Protein AF-A0A820JH97-F1 (afdb_monomer_lite)

pLDDT: mean 76.38, std 12.66, range [40.69, 95.25]

Radius of gyration: 21.12 Å; chains: 1; bounding box: 45×58×47 Å

Organism: NCBI:txid392033

Sequence (150 aa):
MLTISARILPSPEIIYTNEFHVNLDQNQSQGVSTNTKIPFYNLTKFPSTWALINLSSSLNEELCRRFYNELSFVASERSIKCSPPVIYEEYKVQPNSMSQMIATRKEVMKHNTDCKFFITILPKNNSIRDKIYGDLKKVGMQISQQVELQ

Structure (mmCIF, N/CA/C/O backbone):
data_AF-A0A820JH97-F1
#
_entry.id   AF-A0A820JH97-F1
#
loop_
_atom_site.group_PDB
_atom_site.id
_atom_site.type_symbol
_atom_site.label_atom_id
_atom_site.label_alt_id
_atom_site.label_comp_id
_atom_site.label_asym_id
_atom_site.label_entity_id
_atom_site.label_seq_id
_atom_site.pdbx_PDB_ins_code
_atom_site.Cartn_x
_atom_site.Cartn_y
_atom_site.Cartn_z
_atom_site.occupancy
_atom_site.B_iso_or_equiv
_atom_site.auth_seq_id
_atom_site.auth_comp_id
_atom_site.auth_asym_id
_atom_site.auth_atom_id
_atom_site.pdbx_PDB_model_num
ATOM 1 N N . MET A 1 1 ? 17.227 -45.422 -17.418 1.00 58.50 1 MET A N 1
ATOM 2 C CA . MET A 1 1 ? 16.919 -43.978 -17.353 1.00 58.50 1 MET A CA 1
ATOM 3 C C . MET A 1 1 ? 16.737 -43.502 -18.786 1.00 58.50 1 MET A C 1
ATOM 5 O O . MET A 1 1 ? 17.632 -43.735 -19.585 1.00 58.50 1 MET A O 1
ATOM 9 N N . LEU A 1 2 ? 15.561 -42.983 -19.144 1.00 66.25 2 LEU A N 1
ATOM 10 C CA . LEU A 1 2 ? 15.281 -42.483 -20.495 1.00 66.25 2 LEU A CA 1
ATOM 11 C C . LEU A 1 2 ? 15.805 -41.050 -20.605 1.00 66.25 2 LEU A C 1
ATOM 13 O O . LEU A 1 2 ? 15.351 -40.174 -19.873 1.00 66.25 2 LEU A O 1
ATOM 17 N N . THR A 1 3 ? 16.772 -40.827 -21.492 1.00 78.31 3 THR A N 1
ATOM 18 C CA . THR A 1 3 ? 17.282 -39.488 -21.796 1.00 78.31 3 THR A CA 1
ATOM 19 C C . THR A 1 3 ? 16.324 -38.818 -22.770 1.00 78.31 3 THR A C 1
ATOM 21 O O . THR A 1 3 ? 16.116 -39.312 -23.876 1.00 78.31 3 THR A O 1
ATOM 24 N N . ILE A 1 4 ? 15.728 -37.704 -22.354 1.00 84.25 4 ILE A N 1
ATOM 25 C CA . ILE A 1 4 ? 14.799 -36.925 -23.173 1.00 84.25 4 ILE A CA 1
ATOM 26 C C . ILE A 1 4 ? 15.492 -35.617 -23.542 1.00 84.25 4 ILE A C 1
ATOM 28 O O . ILE A 1 4 ? 16.065 -34.950 -22.681 1.00 84.25 4 ILE A O 1
ATOM 32 N N . SER A 1 5 ? 15.433 -35.243 -24.818 1.00 84.38 5 SER A N 1
ATOM 33 C CA . SER A 1 5 ? 15.949 -33.953 -25.268 1.00 84.38 5 SER A CA 1
ATOM 34 C C . SER A 1 5 ? 14.962 -32.850 -24.882 1.00 84.38 5 SER A C 1
ATOM 36 O O . SER A 1 5 ? 13.874 -32.758 -25.449 1.00 84.38 5 SER A O 1
ATOM 38 N N . ALA A 1 6 ? 15.337 -32.012 -23.918 1.00 86.12 6 ALA A N 1
ATOM 39 C CA . ALA A 1 6 ? 14.593 -30.808 -23.561 1.00 86.12 6 ALA A CA 1
ATOM 40 C C . ALA A 1 6 ? 15.165 -29.576 -24.285 1.00 86.12 6 ALA A C 1
ATOM 42 O O . ALA A 1 6 ? 16.319 -29.571 -24.712 1.00 86.12 6 ALA A O 1
ATOM 43 N N . ARG A 1 7 ? 14.351 -28.523 -24.419 1.00 86.38 7 ARG A N 1
ATOM 44 C CA . ARG A 1 7 ? 14.769 -27.202 -24.912 1.00 86.38 7 ARG A CA 1
ATOM 45 C C . ARG A 1 7 ? 14.506 -26.165 -23.827 1.00 86.38 7 ARG A C 1
ATOM 47 O O . ARG A 1 7 ? 13.440 -26.191 -23.218 1.00 86.38 7 ARG A O 1
ATOM 54 N N . ILE A 1 8 ? 15.456 -25.260 -23.613 1.00 80.62 8 ILE A N 1
ATOM 55 C CA . ILE A 1 8 ? 15.288 -24.093 -22.740 1.00 80.62 8 ILE A CA 1
ATOM 56 C C . ILE A 1 8 ? 14.896 -22.924 -23.638 1.00 80.62 8 ILE A C 1
ATOM 58 O O . ILE A 1 8 ? 15.624 -22.595 -24.573 1.00 80.62 8 ILE A O 1
ATOM 62 N N . LEU A 1 9 ? 13.727 -22.334 -23.389 1.00 81.38 9 LEU A N 1
ATOM 63 C CA . LEU A 1 9 ? 13.319 -21.118 -24.088 1.00 81.38 9 LEU A CA 1
ATOM 64 C C . LEU A 1 9 ? 14.131 -19.923 -23.563 1.00 81.38 9 LEU A C 1
ATOM 66 O O . LEU A 1 9 ? 14.450 -19.890 -22.372 1.00 81.38 9 LEU A O 1
ATOM 70 N N . PRO A 1 10 ? 14.471 -18.947 -24.423 1.00 79.75 10 PRO A N 1
ATOM 71 C CA . PRO A 1 10 ? 15.097 -17.714 -23.963 1.00 79.75 10 PRO A CA 1
ATOM 72 C C . PRO A 1 10 ? 14.152 -16.954 -23.023 1.00 79.75 10 PRO A C 1
ATOM 74 O O . PRO A 1 10 ? 12.929 -17.022 -23.171 1.00 79.75 10 PRO A O 1
ATOM 77 N N . SER A 1 11 ? 14.723 -16.222 -22.065 1.00 79.81 11 SER A N 1
ATOM 78 C CA . SER A 1 11 ? 13.955 -15.308 -21.218 1.00 79.81 11 SER A CA 1
ATOM 79 C C . SER A 1 11 ? 13.280 -14.238 -22.083 1.00 79.81 11 SER A C 1
ATOM 81 O O . SER A 1 11 ? 13.920 -13.724 -23.004 1.00 79.81 11 SER A O 1
ATOM 83 N N . PRO A 1 12 ? 12.015 -13.879 -21.808 1.00 81.31 12 PRO A N 1
ATOM 84 C CA . PRO A 1 12 ? 11.375 -12.772 -22.498 1.00 81.31 12 PRO A CA 1
ATOM 85 C C . PRO A 1 12 ? 12.001 -11.436 -22.081 1.00 81.31 12 PRO A C 1
ATOM 87 O O . PRO A 1 12 ? 12.452 -11.268 -20.945 1.00 81.31 12 PRO A O 1
ATOM 90 N N . GLU A 1 13 ? 11.965 -10.473 -22.997 1.00 81.62 13 GLU A N 1
ATOM 91 C CA . GLU A 1 13 ? 12.249 -9.073 -22.697 1.00 81.62 13 GLU A CA 1
ATOM 92 C C . GLU A 1 13 ? 11.126 -8.500 -21.817 1.00 81.62 13 GLU A C 1
ATOM 94 O O . GLU A 1 13 ? 9.939 -8.669 -22.110 1.00 81.62 13 GLU A O 1
ATOM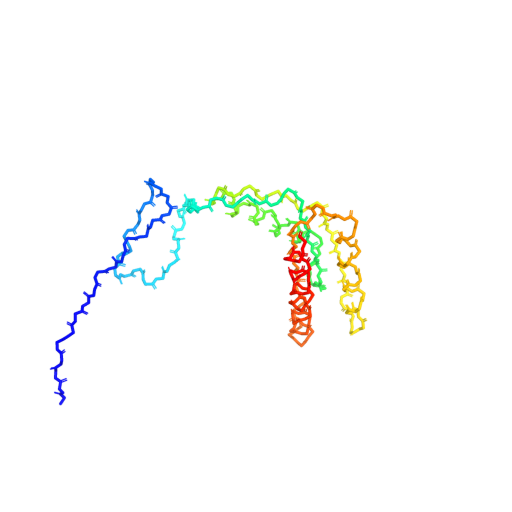 99 N N . ILE A 1 14 ? 11.488 -7.820 -20.728 1.00 80.94 14 ILE A N 1
ATOM 100 C CA . ILE A 1 14 ? 10.549 -7.105 -19.862 1.00 80.94 14 ILE A CA 1
ATOM 101 C C . ILE A 1 14 ? 10.575 -5.625 -20.225 1.00 80.94 14 ILE A C 1
ATOM 103 O O . ILE A 1 14 ? 11.585 -4.944 -20.048 1.00 80.94 14 ILE A O 1
ATOM 107 N N . ILE A 1 15 ? 9.432 -5.121 -20.679 1.00 82.88 15 ILE A N 1
ATOM 108 C CA . ILE A 1 15 ? 9.239 -3.716 -21.034 1.00 82.88 15 ILE A CA 1
ATOM 109 C C . ILE A 1 15 ? 8.678 -2.980 -19.817 1.00 82.88 15 ILE A C 1
ATOM 111 O O . ILE A 1 15 ? 7.560 -3.255 -19.378 1.00 82.88 15 ILE A O 1
ATOM 115 N N . TYR A 1 16 ? 9.442 -2.033 -19.274 1.00 77.81 16 TYR A N 1
ATOM 116 C CA . TYR A 1 16 ? 8.983 -1.185 -18.173 1.00 77.81 16 TYR A CA 1
ATOM 117 C C . TYR A 1 16 ? 8.540 0.192 -18.639 1.00 77.81 16 TYR A C 1
ATOM 119 O O . TYR A 1 16 ? 7.646 0.748 -18.031 1.00 77.81 16 TYR A O 1
ATOM 127 N N . THR A 1 17 ? 9.121 0.741 -19.701 1.00 76.56 17 THR A N 1
ATOM 128 C CA . THR A 1 17 ? 8.622 1.915 -20.437 1.00 76.56 17 THR A CA 1
ATOM 129 C C . THR A 1 17 ? 9.018 1.755 -21.903 1.00 76.56 17 THR A C 1
ATOM 131 O O . THR A 1 17 ? 9.825 0.886 -22.212 1.00 76.56 17 THR A O 1
ATOM 134 N N . ASN A 1 18 ? 8.526 2.612 -22.804 1.00 77.94 18 ASN A N 1
ATOM 135 C CA . ASN A 1 18 ? 8.949 2.601 -24.217 1.00 77.94 18 ASN A CA 1
ATOM 136 C C . ASN A 1 18 ? 10.464 2.831 -24.416 1.00 77.94 18 ASN A C 1
ATOM 138 O O . ASN A 1 18 ? 10.977 2.613 -25.506 1.00 77.94 18 ASN A O 1
ATOM 142 N N . GLU A 1 19 ? 11.159 3.316 -23.384 1.00 77.69 19 GLU A N 1
ATOM 143 C CA . GLU A 1 19 ? 12.588 3.646 -23.406 1.00 77.69 19 GLU A CA 1
ATOM 144 C C . GLU A 1 19 ? 13.416 2.719 -22.500 1.00 77.69 19 GLU A C 1
ATOM 146 O O . GLU A 1 19 ? 14.644 2.772 -22.526 1.00 77.69 19 GLU A O 1
ATOM 151 N N . PHE A 1 20 ? 12.767 1.880 -21.681 1.00 75.38 20 PHE A N 1
ATOM 152 C CA . PHE A 1 20 ? 13.435 1.034 -20.695 1.00 75.38 20 PHE A CA 1
ATOM 153 C C . PHE A 1 20 ? 12.962 -0.414 -20.779 1.00 75.38 20 PHE A C 1
ATOM 155 O O . PHE A 1 20 ? 11.875 -0.776 -20.311 1.00 75.38 20 PHE A O 1
ATOM 162 N N . HIS A 1 21 ? 13.805 -1.238 -21.392 1.00 77.62 21 HIS A N 1
ATOM 163 C CA . HIS A 1 21 ? 13.578 -2.657 -21.607 1.00 77.62 21 HIS A CA 1
ATOM 164 C C . HIS A 1 21 ? 14.719 -3.459 -20.974 1.00 77.62 21 HIS A C 1
ATOM 166 O O . HIS A 1 21 ? 15.881 -3.052 -21.034 1.00 77.62 21 HIS A O 1
ATOM 172 N N . VAL A 1 22 ? 14.401 -4.596 -20.357 1.00 76.06 22 VAL A N 1
ATOM 173 C CA . VAL A 1 22 ? 15.380 -5.445 -19.668 1.00 76.06 22 VAL A CA 1
ATOM 174 C C . VAL A 1 22 ? 15.263 -6.876 -20.161 1.00 76.06 22 VAL A C 1
ATOM 176 O O . VAL A 1 22 ? 14.206 -7.492 -20.051 1.00 76.06 22 VAL A O 1
ATOM 179 N N . ASN A 1 23 ? 16.379 -7.436 -20.620 1.00 71.94 23 ASN A N 1
ATOM 180 C CA . ASN A 1 23 ? 16.522 -8.874 -20.806 1.00 71.94 23 ASN A CA 1
ATOM 181 C C . ASN A 1 23 ? 17.061 -9.473 -19.507 1.00 71.94 23 ASN A C 1
ATOM 183 O O . ASN A 1 23 ? 18.201 -9.212 -19.125 1.00 71.94 23 ASN A O 1
ATOM 187 N N . LEU A 1 24 ? 16.231 -10.243 -18.802 1.00 68.06 24 LEU A N 1
ATOM 188 C CA . LEU A 1 24 ? 16.686 -10.975 -17.624 1.00 68.06 24 LEU A CA 1
ATOM 189 C C . LEU A 1 24 ? 17.561 -12.145 -18.083 1.00 68.06 24 LEU A C 1
ATOM 191 O O . LEU A 1 24 ? 17.055 -13.129 -18.631 1.00 68.06 24 LEU A O 1
ATOM 195 N N . ASP A 1 25 ? 18.868 -12.055 -17.845 1.00 62.06 25 ASP A N 1
ATOM 196 C CA . ASP A 1 25 ? 19.757 -13.203 -18.010 1.00 62.06 25 ASP A CA 1
ATOM 197 C C . ASP A 1 25 ? 19.272 -14.373 -17.143 1.00 62.06 25 ASP A C 1
ATOM 199 O O . ASP A 1 25 ? 18.759 -14.183 -16.038 1.00 62.06 25 ASP A O 1
ATOM 203 N N . GLN A 1 26 ? 19.472 -15.603 -17.628 1.00 53.28 26 GLN A N 1
ATOM 204 C CA . GLN A 1 26 ? 18.970 -16.851 -17.024 1.00 53.28 26 GLN A CA 1
ATOM 205 C C . GLN A 1 26 ? 19.390 -17.071 -15.552 1.00 53.28 26 GLN A C 1
ATOM 207 O O . GLN A 1 26 ? 18.814 -17.917 -14.871 1.00 53.28 26 GLN A O 1
ATOM 212 N N . ASN A 1 27 ? 20.350 -16.290 -15.044 1.00 52.34 27 ASN A N 1
ATOM 213 C CA . ASN A 1 27 ? 20.822 -16.319 -13.657 1.00 52.34 27 ASN A CA 1
ATOM 214 C C . ASN A 1 27 ? 20.074 -15.352 -12.714 1.00 52.34 27 ASN A C 1
ATOM 216 O O . ASN A 1 27 ? 20.276 -15.413 -11.503 1.00 52.34 27 ASN A O 1
ATOM 220 N N . GLN A 1 28 ? 19.209 -14.470 -13.228 1.00 52.84 28 GLN A N 1
ATOM 221 C CA . GLN A 1 28 ? 18.359 -13.572 -12.437 1.00 52.84 28 GLN A CA 1
ATOM 222 C C . GLN A 1 28 ? 16.923 -14.099 -12.418 1.00 52.84 28 GLN A C 1
ATOM 224 O O . GLN A 1 28 ? 15.982 -13.490 -12.918 1.00 52.84 28 GLN A O 1
ATOM 229 N N . SER A 1 29 ? 16.744 -15.277 -11.824 1.00 50.41 29 SER A N 1
ATOM 230 C CA . SER A 1 29 ? 15.458 -15.978 -11.728 1.00 50.41 29 SER A CA 1
ATOM 231 C C . SER A 1 29 ? 14.446 -15.324 -10.780 1.00 50.41 29 SER A C 1
ATOM 233 O O . SER A 1 29 ? 13.453 -15.944 -10.403 1.00 50.41 29 SER A O 1
ATOM 235 N N . GLN A 1 30 ? 14.683 -14.096 -10.336 1.00 59.19 30 GLN A N 1
ATOM 236 C CA . GLN A 1 30 ? 13.763 -13.387 -9.468 1.00 59.19 30 GLN A CA 1
ATOM 237 C C . GLN A 1 30 ? 13.491 -12.049 -10.128 1.00 59.19 30 GLN A C 1
ATOM 239 O O . GLN A 1 30 ? 14.427 -11.296 -10.371 1.00 59.19 30 GLN A O 1
ATOM 244 N N . GLY A 1 31 ? 12.218 -11.738 -10.390 1.00 53.31 31 GLY A N 1
ATOM 245 C CA . GLY A 1 31 ? 11.736 -10.413 -10.811 1.00 53.31 31 GLY A CA 1
ATOM 246 C C . GLY A 1 31 ? 11.966 -9.318 -9.758 1.00 53.31 31 GLY A C 1
ATOM 247 O O . GLY A 1 31 ? 11.139 -8.430 -9.565 1.00 53.31 31 GLY A O 1
ATOM 248 N N . VAL A 1 32 ? 13.074 -9.414 -9.028 1.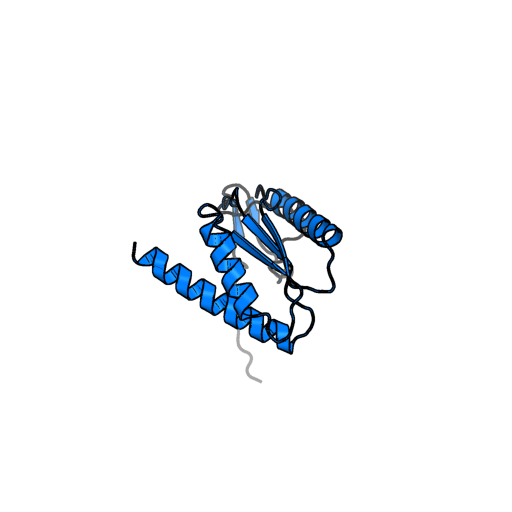00 54.22 32 VAL A N 1
ATOM 249 C CA . VAL A 1 32 ? 13.614 -8.436 -8.110 1.00 54.22 32 VAL A CA 1
ATOM 250 C C . VAL A 1 32 ? 14.262 -7.379 -8.983 1.00 54.22 32 VAL A C 1
ATOM 252 O O . VAL A 1 32 ? 15.356 -7.545 -9.508 1.00 54.22 32 VAL A O 1
ATOM 255 N N . SER A 1 33 ? 13.532 -6.283 -9.148 1.00 52.16 33 SER A N 1
ATOM 256 C CA . SER A 1 33 ? 14.046 -5.040 -9.707 1.00 52.16 33 SER A CA 1
ATOM 257 C C . SER A 1 33 ? 15.218 -4.579 -8.836 1.00 52.16 33 SER A C 1
ATOM 259 O O . SER A 1 33 ? 15.017 -3.953 -7.797 1.00 52.16 33 SER A O 1
ATOM 261 N N . THR A 1 34 ? 16.442 -4.929 -9.217 1.00 54.00 34 THR A N 1
ATOM 262 C CA . THR A 1 34 ? 17.663 -4.544 -8.508 1.00 54.00 34 THR A CA 1
ATOM 263 C C . THR A 1 34 ? 17.862 -3.035 -8.619 1.00 54.00 34 THR A C 1
ATOM 265 O O . THR A 1 34 ? 18.246 -2.576 -9.689 1.00 54.00 34 THR A O 1
ATOM 268 N N . ASN A 1 35 ? 17.580 -2.279 -7.546 1.00 53.44 35 ASN A N 1
ATOM 269 C CA . ASN A 1 35 ? 17.994 -0.889 -7.235 1.00 53.44 35 ASN A CA 1
ATOM 270 C C . ASN A 1 35 ? 18.002 0.175 -8.351 1.00 53.44 35 ASN A C 1
ATOM 272 O O . ASN A 1 35 ? 18.552 1.262 -8.182 1.00 53.44 35 ASN A O 1
ATOM 276 N N . THR A 1 36 ? 17.383 -0.090 -9.489 1.00 59.47 36 THR A N 1
ATOM 277 C CA . THR A 1 36 ? 17.292 0.839 -10.602 1.00 59.47 36 THR A CA 1
ATOM 278 C C . THR A 1 36 ? 15.947 1.532 -10.499 1.00 59.47 36 THR A C 1
ATOM 280 O O . THR A 1 36 ? 14.908 0.899 -10.287 1.00 59.47 36 THR A O 1
ATOM 283 N N . LYS A 1 37 ? 15.986 2.863 -10.584 1.00 68.56 37 LYS A N 1
ATOM 284 C CA . LYS A 1 37 ? 14.816 3.741 -10.647 1.00 68.56 37 LYS A CA 1
ATOM 285 C C . LYS A 1 37 ? 14.092 3.485 -11.964 1.00 68.56 37 LYS A C 1
ATOM 287 O O . LYS A 1 37 ? 14.283 4.208 -12.935 1.00 68.56 37 LYS A O 1
ATOM 292 N N . ILE A 1 38 ? 13.348 2.390 -12.014 1.00 72.88 38 ILE A N 1
ATOM 293 C CA . ILE A 1 38 ? 12.622 1.965 -13.200 1.00 72.88 38 ILE A CA 1
ATOM 294 C C . ILE A 1 38 ? 11.174 2.425 -13.030 1.00 72.88 38 ILE A C 1
ATOM 296 O O . ILE A 1 38 ? 10.508 1.969 -12.093 1.00 72.88 38 ILE A O 1
ATOM 300 N N . PRO A 1 39 ? 10.671 3.333 -13.882 1.00 72.75 39 PRO A N 1
ATOM 301 C CA . PRO A 1 39 ? 9.274 3.737 -13.831 1.00 72.75 39 PRO A CA 1
ATOM 302 C C . PRO A 1 39 ? 8.362 2.534 -14.085 1.00 72.75 39 PRO A C 1
ATOM 304 O O . PRO A 1 39 ? 8.734 1.580 -14.767 1.00 72.75 39 PRO A O 1
ATOM 307 N N . PHE A 1 40 ? 7.138 2.581 -13.565 1.00 79.25 40 PHE A N 1
ATOM 308 C CA . PHE A 1 40 ? 6.111 1.635 -13.997 1.00 79.25 40 PHE A CA 1
ATOM 309 C C . PHE A 1 40 ? 5.660 1.946 -15.428 1.00 79.25 40 PHE A C 1
ATOM 311 O O . PHE A 1 40 ? 5.513 3.116 -15.779 1.00 79.25 40 PHE A O 1
ATOM 318 N N . TYR A 1 41 ? 5.342 0.900 -16.199 1.00 81.88 41 TYR A N 1
ATOM 319 C CA . TYR A 1 41 ? 4.830 1.021 -17.572 1.00 81.88 41 TYR A CA 1
ATOM 320 C C . TYR A 1 41 ? 3.613 1.930 -17.662 1.00 81.88 41 TYR A C 1
ATOM 322 O O . TYR A 1 41 ? 3.573 2.848 -18.475 1.00 81.88 41 TYR A O 1
ATOM 330 N N . ASN A 1 42 ? 2.671 1.737 -16.741 1.00 80.31 42 ASN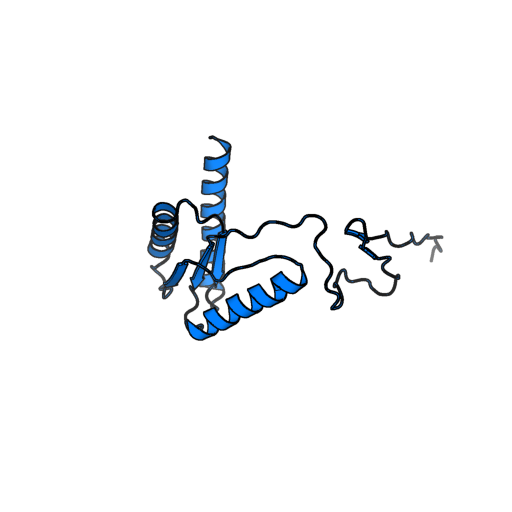 A N 1
ATOM 331 C CA . ASN A 1 42 ? 1.566 2.656 -16.534 1.00 80.31 42 ASN A CA 1
ATOM 332 C C . ASN A 1 42 ? 1.751 3.375 -15.201 1.00 80.31 42 ASN A C 1
ATOM 334 O O . ASN A 1 42 ? 1.568 2.792 -14.127 1.00 80.31 42 ASN A O 1
ATOM 338 N N . LEU A 1 43 ? 2.082 4.664 -15.272 1.00 77.81 43 LEU A N 1
ATOM 339 C CA . LEU A 1 43 ? 2.142 5.532 -14.102 1.00 77.81 43 LEU A CA 1
ATOM 340 C C . LEU A 1 43 ? 0.739 5.701 -13.519 1.00 77.81 43 LEU A C 1
ATOM 342 O O . LEU A 1 43 ? -0.090 6.462 -14.021 1.00 77.81 43 LEU A O 1
ATOM 346 N N . THR A 1 44 ? 0.475 4.989 -12.429 1.00 76.88 44 THR A N 1
ATOM 347 C CA . THR A 1 44 ? -0.759 5.177 -11.671 1.00 76.88 44 THR A CA 1
ATOM 348 C C . THR A 1 44 ? -0.642 6.462 -10.860 1.00 76.88 44 THR A C 1
ATOM 350 O O . THR A 1 44 ? 0.298 6.637 -10.082 1.00 76.88 44 THR A O 1
ATOM 353 N N . LYS A 1 45 ? -1.606 7.373 -11.025 1.00 81.56 45 LYS A N 1
ATOM 354 C CA . LYS A 1 45 ? -1.697 8.563 -10.176 1.00 81.56 45 LYS A CA 1
ATOM 355 C C . LYS A 1 45 ? -2.065 8.128 -8.763 1.00 81.56 45 LYS A C 1
ATOM 357 O O . LYS A 1 45 ? -3.137 7.564 -8.551 1.00 81.56 45 LYS A O 1
ATOM 362 N N . PHE A 1 46 ? -1.184 8.403 -7.806 1.00 84.12 46 PHE A N 1
ATOM 363 C CA . PHE A 1 46 ? -1.509 8.200 -6.402 1.00 84.12 46 PHE A CA 1
ATOM 364 C C . PHE A 1 46 ? -2.607 9.194 -5.983 1.00 84.12 46 PHE A C 1
ATOM 366 O O . PHE A 1 46 ? -2.548 10.358 -6.398 1.00 84.12 46 PHE A O 1
ATOM 373 N N . PRO A 1 47 ? -3.616 8.780 -5.201 1.00 84.56 47 PRO A N 1
ATOM 374 C CA . PRO A 1 47 ? -4.683 9.681 -4.780 1.00 84.56 47 PRO A CA 1
ATOM 375 C C . PRO A 1 47 ? -4.146 10.840 -3.942 1.00 84.56 47 PRO A C 1
ATOM 377 O O . PRO A 1 47 ? -3.347 10.639 -3.030 1.00 84.56 47 PRO A O 1
ATOM 380 N N . SER A 1 48 ? -4.620 12.054 -4.228 1.00 82.81 48 SER A N 1
ATOM 381 C CA . SER A 1 48 ? -4.279 13.251 -3.448 1.00 82.81 48 SER A CA 1
ATOM 382 C C . SER A 1 48 ? -4.786 13.165 -2.009 1.00 82.81 48 SER A C 1
ATOM 384 O O . SER A 1 48 ? -4.154 13.693 -1.100 1.00 82.81 48 SER A O 1
ATOM 386 N N . THR A 1 49 ? -5.908 12.470 -1.816 1.00 84.62 49 THR A N 1
ATOM 387 C CA . THR A 1 49 ? -6.543 12.245 -0.520 1.00 84.62 49 THR A CA 1
ATOM 388 C C . THR A 1 49 ? -6.537 10.754 -0.221 1.00 84.62 49 THR A C 1
ATOM 390 O O . THR A 1 49 ? -7.151 9.955 -0.935 1.00 84.62 49 THR A O 1
ATOM 393 N N . TRP A 1 50 ? -5.835 10.382 0.843 1.00 89.38 50 TRP A N 1
ATOM 394 C CA . TRP A 1 50 ? -5.784 9.018 1.349 1.00 89.38 50 TRP A CA 1
ATOM 395 C C . TRP A 1 50 ? -5.593 9.019 2.866 1.00 89.38 50 TRP A C 1
ATOM 397 O O . TRP A 1 50 ? -5.147 10.016 3.446 1.00 89.38 50 TRP A O 1
ATOM 407 N N . ALA A 1 51 ? -5.943 7.900 3.496 1.00 87.31 51 ALA A N 1
ATOM 408 C CA . ALA A 1 51 ? -5.921 7.751 4.945 1.00 87.31 51 ALA A CA 1
ATOM 409 C C . ALA A 1 51 ? -4.967 6.643 5.401 1.00 87.31 51 ALA A C 1
ATOM 411 O O . ALA A 1 51 ? -4.904 5.570 4.789 1.00 87.31 51 ALA A O 1
ATOM 412 N N . LEU A 1 52 ? -4.288 6.881 6.523 1.00 90.44 52 LEU A N 1
ATOM 413 C CA . LEU A 1 52 ? -3.549 5.871 7.269 1.00 90.44 52 LEU A CA 1
ATOM 414 C C . LEU A 1 52 ? -4.302 5.557 8.565 1.00 90.44 52 LEU A C 1
ATOM 416 O O . LEU A 1 52 ? -4.479 6.422 9.416 1.00 90.44 52 LEU A O 1
ATOM 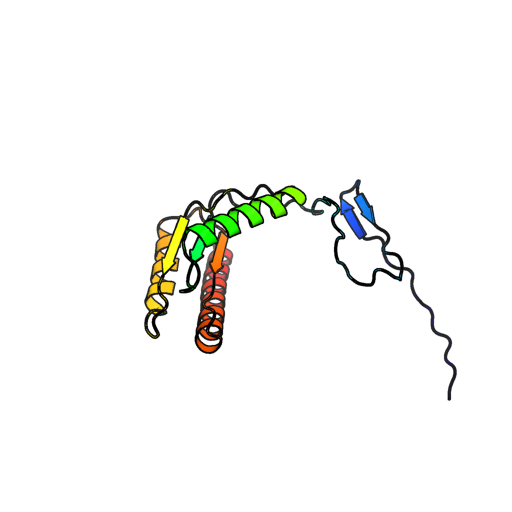420 N N . ILE A 1 53 ? -4.729 4.306 8.712 1.00 86.94 53 ILE A N 1
ATOM 421 C CA . ILE A 1 53 ? -5.437 3.816 9.896 1.00 86.94 53 ILE A CA 1
ATOM 422 C C . ILE A 1 53 ? -4.493 2.894 10.663 1.00 86.94 53 ILE A C 1
ATOM 424 O O . ILE A 1 53 ? -4.158 1.806 10.185 1.00 86.94 53 ILE A O 1
ATOM 428 N N . ASN A 1 54 ? -4.070 3.308 11.852 1.00 88.19 54 ASN A N 1
ATOM 429 C CA . ASN A 1 54 ? -3.233 2.505 12.730 1.00 88.19 54 ASN A CA 1
ATOM 430 C C . ASN A 1 54 ? -4.094 1.717 13.725 1.00 88.19 54 ASN A C 1
ATOM 432 O O . ASN A 1 54 ? -4.758 2.284 14.588 1.00 88.19 54 ASN A O 1
ATOM 436 N N . LEU A 1 55 ? -4.068 0.391 13.608 1.00 83.94 55 LEU A N 1
ATOM 437 C CA . LEU A 1 55 ? -4.725 -0.535 14.534 1.00 83.94 55 LEU A CA 1
ATOM 438 C C . LEU A 1 55 ? -3.715 -1.294 15.397 1.00 83.94 55 LEU A C 1
ATOM 440 O O . LEU A 1 55 ? -4.074 -2.203 16.150 1.00 83.94 55 LEU A O 1
ATOM 444 N N . SER A 1 56 ? -2.430 -0.989 15.236 1.00 84.75 56 SER A N 1
ATOM 445 C CA . SER A 1 56 ? -1.384 -1.617 16.012 1.00 84.75 56 SER A CA 1
ATOM 446 C C . SER A 1 56 ? -1.190 -0.869 17.318 1.00 84.75 56 SER A C 1
ATOM 448 O O . SER A 1 56 ? -0.884 0.315 17.335 1.00 84.75 56 SER A O 1
ATOM 450 N N . SER A 1 57 ? -1.254 -1.597 18.428 1.00 82.00 57 SER A N 1
ATOM 451 C CA . SER A 1 57 ? -0.877 -1.066 19.738 1.00 82.00 57 SER A CA 1
ATOM 452 C C . SER A 1 57 ? 0.637 -0.885 19.907 1.00 82.00 57 SER A C 1
ATOM 454 O O . SER A 1 57 ? 1.073 -0.415 20.953 1.00 82.00 57 SER A O 1
ATOM 456 N N . SER A 1 58 ? 1.451 -1.330 18.940 1.00 84.25 58 SER A N 1
ATOM 457 C CA . SER A 1 58 ? 2.917 -1.285 19.022 1.00 84.25 58 SER A CA 1
ATOM 458 C C . SER A 1 58 ? 3.546 -0.124 18.259 1.00 84.25 58 SER A C 1
ATOM 460 O O . SER A 1 58 ? 4.755 0.065 18.355 1.00 84.25 58 SER A O 1
ATOM 462 N N . LEU A 1 59 ? 2.769 0.592 17.446 1.00 87.44 59 LEU A N 1
ATOM 463 C CA . LEU A 1 59 ? 3.255 1.720 16.664 1.00 87.44 59 LEU A CA 1
ATOM 464 C C . LEU A 1 59 ? 2.636 2.989 17.218 1.00 87.44 59 LEU A C 1
ATOM 466 O O . LEU A 1 59 ? 1.420 3.073 17.337 1.00 87.44 59 LEU A O 1
ATOM 470 N N . ASN A 1 60 ? 3.485 3.957 17.534 1.00 90.44 60 ASN A N 1
ATOM 471 C CA . ASN A 1 60 ? 3.050 5.311 17.824 1.00 90.44 60 ASN A CA 1
ATOM 472 C C . ASN A 1 60 ? 2.974 6.130 16.524 1.00 90.44 60 ASN A C 1
ATOM 474 O O . ASN A 1 60 ? 3.425 5.698 15.455 1.00 90.44 60 ASN A O 1
ATOM 478 N N . GLU A 1 61 ? 2.432 7.338 16.630 1.00 90.56 61 GLU A N 1
ATOM 479 C CA . GLU A 1 61 ? 2.306 8.269 15.509 1.00 90.56 61 GLU A CA 1
ATOM 480 C C . GLU A 1 61 ? 3.656 8.591 14.847 1.00 90.56 61 GLU A C 1
ATOM 482 O O . GLU A 1 61 ? 3.749 8.654 13.622 1.00 90.56 61 GLU A O 1
ATOM 487 N N . GLU A 1 62 ? 4.740 8.722 15.621 1.00 93.94 62 GLU A N 1
ATOM 488 C CA . GLU A 1 62 ? 6.064 9.012 15.063 1.00 93.94 62 GLU A CA 1
ATOM 489 C C . GLU A 1 62 ? 6.557 7.892 14.135 1.00 93.94 62 GLU A C 1
ATOM 491 O O . GLU A 1 62 ? 7.071 8.164 13.046 1.00 93.94 62 GLU A O 1
ATOM 496 N N . LEU A 1 63 ? 6.383 6.631 14.535 1.00 94.06 63 LEU A N 1
ATOM 497 C CA . LEU A 1 63 ? 6.733 5.478 13.708 1.00 94.06 63 LEU A CA 1
ATOM 498 C C . LEU A 1 63 ? 5.839 5.392 12.467 1.00 94.06 63 LEU A C 1
ATOM 500 O O . LEU A 1 63 ? 6.341 5.108 11.380 1.00 94.06 63 LEU A O 1
ATOM 504 N N . CYS A 1 64 ? 4.548 5.705 12.597 1.00 93.62 64 CYS A N 1
ATOM 505 C CA . CYS A 1 64 ? 3.637 5.794 11.453 1.00 93.62 64 CYS A CA 1
ATOM 506 C C . CYS A 1 64 ? 4.065 6.896 10.471 1.00 93.62 64 CYS A C 1
ATOM 508 O O . CYS A 1 64 ? 4.020 6.692 9.257 1.00 93.62 64 CYS A O 1
ATOM 510 N N . ARG A 1 65 ? 4.566 8.025 10.986 1.00 94.94 65 ARG A N 1
ATOM 511 C CA . ARG A 1 65 ? 5.145 9.104 10.181 1.00 94.94 65 ARG A CA 1
ATOM 512 C C . ARG A 1 65 ? 6.392 8.689 9.430 1.00 94.94 65 ARG A C 1
ATOM 514 O O . ARG A 1 65 ? 6.518 8.985 8.245 1.00 94.94 65 ARG A O 1
ATOM 521 N N . ARG A 1 66 ? 7.307 7.982 10.092 1.00 95.25 66 ARG A N 1
ATOM 522 C CA . ARG A 1 66 ? 8.487 7.423 9.420 1.00 95.25 66 ARG A CA 1
ATOM 523 C C . ARG A 1 66 ? 8.073 6.463 8.306 1.00 95.25 66 ARG A C 1
ATOM 525 O O . ARG A 1 66 ? 8.580 6.591 7.199 1.00 95.25 66 ARG A O 1
ATOM 532 N N . PHE A 1 67 ? 7.094 5.598 8.573 1.00 94.69 67 PHE A N 1
ATOM 533 C CA . PHE A 1 67 ? 6.560 4.660 7.590 1.00 94.69 67 PHE A CA 1
ATOM 534 C C . PHE A 1 67 ? 6.014 5.356 6.334 1.00 94.69 67 PHE A C 1
ATOM 536 O O . PHE A 1 67 ? 6.431 5.010 5.231 1.00 94.69 67 PHE A O 1
ATOM 543 N N . TYR A 1 68 ? 5.113 6.341 6.459 1.00 93.81 68 TYR A N 1
ATOM 544 C CA . TYR A 1 68 ? 4.564 6.974 5.253 1.00 93.81 68 TYR A CA 1
ATOM 545 C C . TYR A 1 68 ? 5.589 7.858 4.529 1.00 93.81 68 TYR A C 1
ATOM 547 O O . TYR A 1 68 ? 5.510 7.993 3.313 1.00 93.81 68 TYR A O 1
ATOM 555 N N . ASN A 1 69 ? 6.579 8.416 5.234 1.00 93.94 69 ASN A N 1
ATOM 556 C CA . ASN A 1 69 ? 7.680 9.144 4.598 1.00 93.94 69 ASN A CA 1
ATOM 557 C C . ASN A 1 69 ? 8.584 8.207 3.785 1.00 93.94 69 ASN A C 1
ATOM 559 O O . ASN A 1 69 ? 8.981 8.548 2.671 1.00 93.94 69 ASN A O 1
ATOM 563 N N . GLU A 1 70 ? 8.889 7.022 4.316 1.00 93.69 70 GLU A N 1
ATOM 564 C CA . GLU A 1 70 ? 9.652 5.996 3.603 1.00 93.69 70 GLU A CA 1
ATOM 565 C C . GLU A 1 70 ? 8.867 5.461 2.400 1.00 93.69 70 GLU A C 1
ATOM 567 O O . GLU A 1 70 ? 9.415 5.343 1.305 1.00 93.69 70 GLU A O 1
ATOM 572 N N . LEU A 1 71 ? 7.556 5.252 2.553 1.00 92.38 71 LE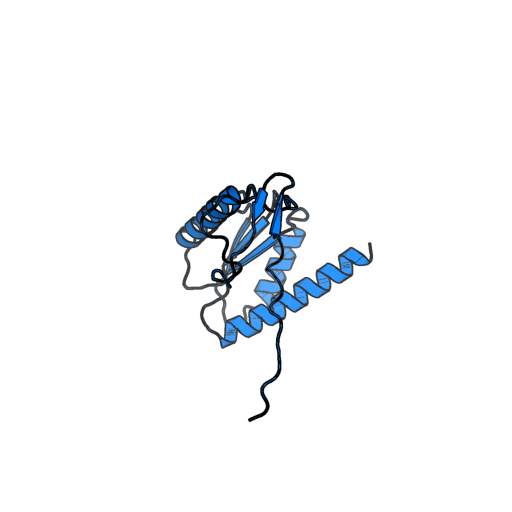U A N 1
ATOM 573 C CA . LEU A 1 71 ? 6.666 4.917 1.442 1.00 92.38 71 LEU A CA 1
ATOM 574 C C . LEU A 1 71 ? 6.708 5.986 0.341 1.00 92.38 71 LEU A C 1
ATOM 576 O O . LEU A 1 71 ? 6.840 5.645 -0.833 1.00 92.38 71 LEU A O 1
ATOM 580 N N . SER A 1 72 ? 6.627 7.271 0.702 1.00 90.94 72 SER A N 1
ATOM 581 C CA . SER A 1 72 ? 6.750 8.385 -0.244 1.00 90.94 72 SER A CA 1
ATOM 582 C C . SER A 1 72 ? 8.095 8.396 -0.964 1.00 90.94 72 SER A C 1
ATOM 584 O O . SER A 1 72 ? 8.139 8.633 -2.173 1.00 90.94 72 SER A O 1
ATOM 586 N N . PHE A 1 73 ? 9.183 8.111 -0.246 1.00 89.94 73 PHE A N 1
ATOM 587 C CA . PHE A 1 73 ? 10.517 8.008 -0.826 1.00 89.94 73 PHE A CA 1
ATOM 588 C C . PHE A 1 73 ? 10.596 6.866 -1.850 1.00 89.94 73 PHE A C 1
ATOM 590 O O . PHE A 1 73 ? 10.907 7.124 -3.013 1.00 89.94 73 PHE A O 1
ATOM 597 N N . VAL A 1 74 ? 10.215 5.644 -1.467 1.00 88.31 74 VAL A N 1
ATOM 598 C CA . VAL A 1 74 ? 10.235 4.462 -2.351 1.00 88.31 74 VAL A CA 1
ATOM 599 C C . VAL A 1 74 ? 9.303 4.645 -3.555 1.00 88.31 74 VAL A C 1
ATOM 601 O O . VAL A 1 74 ? 9.648 4.292 -4.682 1.00 88.31 74 VAL A O 1
ATOM 604 N N . ALA A 1 75 ? 8.130 5.250 -3.354 1.00 88.19 75 ALA A N 1
ATOM 605 C CA . ALA A 1 75 ? 7.213 5.586 -4.440 1.00 88.19 75 ALA A CA 1
ATOM 606 C C . ALA A 1 75 ? 7.850 6.567 -5.441 1.00 88.19 75 ALA A C 1
ATOM 608 O O . ALA A 1 75 ? 7.708 6.391 -6.655 1.00 88.19 75 ALA A O 1
ATOM 609 N N . SER A 1 76 ? 8.606 7.558 -4.956 1.00 86.94 76 SER A N 1
ATOM 610 C CA . SER A 1 76 ? 9.280 8.536 -5.816 1.00 86.94 76 SER A CA 1
ATOM 611 C C . SER A 1 76 ? 10.368 7.914 -6.697 1.00 86.94 76 SER A C 1
ATOM 613 O O . SER A 1 76 ? 10.535 8.337 -7.842 1.00 86.94 76 SER A O 1
ATOM 615 N N . GLU A 1 77 ? 11.038 6.852 -6.232 1.00 85.12 77 GLU A N 1
ATOM 616 C CA . GLU A 1 77 ? 12.006 6.090 -7.038 1.00 85.12 77 GLU A CA 1
ATOM 617 C C . GLU A 1 77 ? 11.360 5.389 -8.240 1.00 85.12 77 GLU A C 1
ATOM 619 O O . GLU A 1 77 ? 12.043 5.052 -9.207 1.00 85.12 77 GLU A O 1
ATOM 624 N N . ARG A 1 78 ? 10.035 5.213 -8.201 1.00 80.88 78 ARG A N 1
ATOM 625 C CA . ARG A 1 78 ? 9.199 4.660 -9.277 1.00 80.88 78 ARG A CA 1
ATOM 626 C C . ARG A 1 78 ? 8.345 5.720 -9.976 1.00 80.88 78 ARG A C 1
ATOM 628 O O . ARG A 1 78 ? 7.370 5.379 -10.646 1.00 80.88 78 ARG A O 1
ATOM 635 N N . SER A 1 79 ? 8.681 6.998 -9.793 1.00 84.00 79 SER A N 1
ATOM 636 C CA . SER A 1 79 ? 7.959 8.152 -10.347 1.00 84.00 79 SER A CA 1
ATOM 637 C C . SER A 1 79 ? 6.499 8.279 -9.881 1.00 84.00 79 SER A C 1
ATOM 639 O O . SER A 1 79 ? 5.696 8.964 -10.514 1.00 84.00 79 SER A O 1
ATOM 641 N N . ILE A 1 80 ? 6.146 7.669 -8.746 1.00 87.38 80 ILE A N 1
ATOM 642 C CA . ILE A 1 80 ? 4.839 7.828 -8.105 1.00 87.38 80 ILE A CA 1
ATOM 643 C C . ILE A 1 80 ? 4.938 8.936 -7.054 1.00 87.38 80 ILE A C 1
ATOM 645 O O . ILE A 1 80 ? 5.655 8.824 -6.060 1.00 87.38 80 ILE A O 1
ATOM 649 N N . LYS A 1 81 ? 4.167 10.011 -7.238 1.00 87.31 81 LYS A N 1
ATOM 650 C CA . LYS A 1 81 ? 4.053 11.086 -6.246 1.00 87.31 81 LYS A CA 1
ATOM 651 C C . LYS A 1 81 ? 3.069 10.687 -5.143 1.00 87.31 81 LYS A C 1
ATOM 653 O O . LYS A 1 81 ? 1.882 10.974 -5.243 1.00 87.31 81 LYS A O 1
ATOM 658 N N . CYS A 1 82 ? 3.568 10.042 -4.094 1.00 89.81 82 CYS A N 1
ATOM 659 C CA . CYS A 1 82 ? 2.795 9.716 -2.895 1.00 89.81 82 CYS A CA 1
ATOM 660 C C . CYS A 1 82 ? 2.948 10.840 -1.858 1.00 89.81 82 CYS A C 1
ATOM 662 O O . CYS A 1 82 ? 4.006 10.972 -1.243 1.00 89.81 82 CYS A O 1
ATOM 664 N N . SER A 1 83 ? 1.928 11.683 -1.683 1.00 89.38 83 SER A N 1
ATOM 665 C CA . SER A 1 83 ? 1.893 12.685 -0.606 1.00 89.38 83 SER A CA 1
ATOM 666 C C . SER A 1 83 ? 1.643 12.030 0.759 1.00 89.38 83 SER A C 1
ATOM 668 O O . SER A 1 83 ? 1.132 10.911 0.797 1.00 89.38 83 SER A O 1
ATOM 67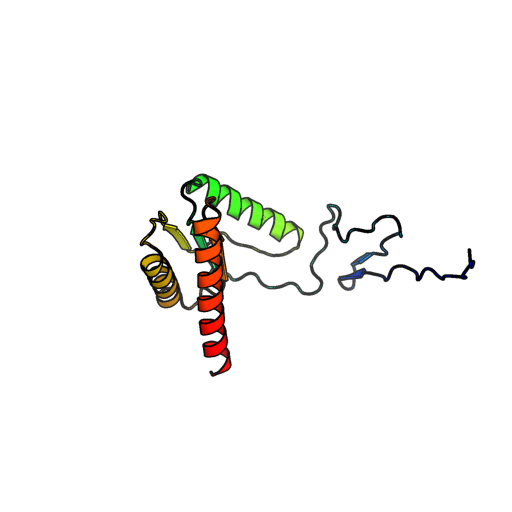0 N N . PRO A 1 84 ? 1.952 12.703 1.883 1.00 90.56 84 PRO A N 1
ATOM 671 C CA . PRO A 1 84 ? 1.521 12.254 3.206 1.00 90.56 84 PRO A CA 1
ATOM 672 C C . PRO A 1 84 ? 0.001 12.023 3.273 1.00 90.56 84 PRO A C 1
ATOM 674 O O . PRO A 1 84 ? -0.738 12.648 2.501 1.00 90.56 84 PRO A O 1
ATOM 677 N N . PRO A 1 85 ? -0.477 11.144 4.172 1.00 91.50 85 PRO A N 1
ATOM 678 C CA . PRO A 1 85 ? -1.906 10.933 4.350 1.00 91.50 85 PRO A CA 1
ATOM 679 C C . PRO A 1 85 ? -2.558 12.219 4.857 1.00 91.50 85 PRO A C 1
ATOM 681 O O . PRO A 1 85 ? -2.019 12.899 5.728 1.00 91.50 85 PRO A O 1
ATOM 684 N N . VAL A 1 86 ? -3.735 12.535 4.322 1.00 87.25 86 VAL A N 1
ATOM 685 C CA . VAL A 1 86 ? -4.540 13.677 4.792 1.00 87.25 86 VAL A CA 1
ATOM 686 C C . VAL A 1 86 ? -5.223 13.331 6.115 1.00 87.25 86 VAL A C 1
ATOM 688 O O . VAL A 1 86 ? -5.494 14.205 6.931 1.00 87.25 86 VAL A O 1
ATOM 691 N N . ILE A 1 87 ? -5.488 12.041 6.324 1.00 85.06 87 ILE A N 1
ATOM 692 C CA . ILE A 1 87 ? -6.213 11.517 7.476 1.00 85.06 87 ILE A CA 1
ATOM 693 C C . ILE A 1 87 ? -5.311 10.497 8.169 1.00 85.06 87 ILE A C 1
ATOM 695 O O . ILE A 1 87 ? -4.931 9.490 7.564 1.00 85.06 87 ILE A O 1
ATOM 699 N N . TYR A 1 88 ? -4.978 10.750 9.432 1.00 88.19 88 TYR A N 1
ATOM 700 C CA . TYR A 1 88 ? -4.327 9.785 10.313 1.00 88.19 88 TYR A CA 1
ATOM 701 C C . TYR A 1 88 ? -5.248 9.493 11.487 1.00 88.19 88 TYR A C 1
ATOM 703 O O . TYR A 1 88 ? -5.692 10.409 12.173 1.00 88.19 88 TYR A O 1
ATOM 711 N N . GLU A 1 89 ? -5.521 8.214 11.706 1.00 82.19 89 GLU A N 1
ATOM 712 C CA . GLU A 1 89 ? -6.412 7.758 12.763 1.00 82.19 89 GLU A CA 1
ATOM 713 C C . GLU A 1 89 ? -5.790 6.568 13.493 1.00 82.19 89 GLU A C 1
ATOM 715 O O . GLU A 1 89 ? -5.310 5.622 12.861 1.00 82.19 89 GLU A O 1
ATOM 720 N N . GLU A 1 90 ? -5.826 6.591 14.824 1.00 82.69 90 GLU A N 1
ATOM 721 C CA . GLU A 1 90 ? -5.289 5.529 15.675 1.00 82.69 90 GLU A CA 1
ATOM 722 C C . GLU A 1 90 ? -6.389 4.920 16.544 1.00 82.69 90 GLU A C 1
ATOM 724 O O . GLU A 1 90 ? -7.071 5.614 17.298 1.00 82.69 90 GLU A O 1
ATOM 729 N N . TYR A 1 91 ? -6.527 3.593 16.484 1.00 76.69 91 TYR A N 1
ATOM 730 C CA . TYR A 1 91 ? -7.488 2.854 17.296 1.00 76.69 91 TYR A CA 1
ATOM 731 C C . TYR A 1 91 ? -6.795 1.760 18.094 1.00 76.69 91 TYR A C 1
ATOM 733 O O . TYR A 1 91 ? -6.135 0.870 17.555 1.00 76.69 91 TYR A O 1
ATOM 741 N N . LYS A 1 92 ? -7.032 1.765 19.407 1.00 69.00 92 LYS A N 1
ATOM 742 C CA . LYS A 1 92 ? -6.651 0.647 20.268 1.00 69.00 92 LYS A CA 1
ATOM 743 C C . LYS A 1 92 ? -7.615 -0.505 20.020 1.00 69.00 92 LYS A C 1
ATOM 745 O O . LYS A 1 92 ? -8.768 -0.456 20.444 1.00 69.00 92 LYS A O 1
ATOM 750 N N . VAL A 1 93 ? -7.138 -1.546 19.344 1.00 64.50 93 VAL A N 1
ATOM 751 C CA . VAL A 1 93 ? -7.932 -2.753 19.114 1.00 64.50 93 VAL A CA 1
ATOM 752 C C . VAL A 1 93 ? -8.174 -3.457 20.447 1.00 64.50 93 VAL A C 1
ATOM 754 O O . VAL A 1 93 ? -7.271 -4.073 21.012 1.00 64.50 93 VAL A O 1
ATOM 757 N N . GLN A 1 94 ? -9.402 -3.366 20.949 1.00 60.28 94 GLN A N 1
ATOM 758 C CA . GLN A 1 94 ? -9.897 -4.220 22.024 1.00 60.28 94 GLN A CA 1
ATOM 759 C C . GLN A 1 94 ? -10.703 -5.383 21.422 1.00 60.28 94 GLN A C 1
ATOM 761 O O . GLN A 1 94 ? -11.212 -5.262 20.308 1.00 60.28 94 GLN A O 1
ATOM 766 N N . PRO A 1 95 ? -10.891 -6.506 22.137 1.00 53.62 95 PRO A N 1
ATOM 767 C CA . PRO A 1 95 ? -11.647 -7.659 21.630 1.00 53.62 95 PRO A CA 1
ATOM 768 C C . PRO A 1 95 ? -13.063 -7.327 21.110 1.00 53.62 95 PRO A C 1
ATOM 770 O O . PRO A 1 95 ? -13.571 -8.030 20.238 1.00 53.62 95 PRO A O 1
ATOM 773 N N . ASN A 1 96 ? -13.660 -6.220 21.577 1.00 50.88 96 ASN A N 1
ATOM 774 C CA . ASN A 1 96 ? -14.985 -5.724 21.182 1.00 50.88 96 ASN A CA 1
ATOM 775 C C . ASN A 1 96 ? -14.962 -4.506 20.222 1.00 50.88 96 ASN A C 1
ATOM 777 O O . ASN A 1 96 ? -16.017 -3.961 19.907 1.00 50.88 96 ASN A O 1
ATOM 781 N N . SER A 1 97 ? -13.801 -4.065 19.719 1.00 56.97 97 SER A N 1
ATOM 782 C CA . SER A 1 97 ? -13.658 -2.814 18.941 1.00 56.97 97 SER A CA 1
ATOM 783 C C . SER A 1 97 ? -13.891 -2.961 17.429 1.00 56.97 97 SER A C 1
ATOM 785 O O . SER A 1 97 ? -13.654 -2.032 16.661 1.00 56.97 97 SER A O 1
ATOM 787 N N . MET A 1 98 ? -14.335 -4.130 16.967 1.00 57.09 98 MET A N 1
ATOM 788 C CA . MET A 1 98 ? -14.469 -4.444 15.539 1.00 57.09 98 MET A CA 1
ATOM 789 C C . MET A 1 98 ? -15.611 -3.670 14.871 1.00 57.09 98 MET A C 1
ATOM 791 O O . MET A 1 98 ? -15.444 -3.105 13.791 1.00 57.09 98 MET A O 1
ATOM 795 N N . SER A 1 99 ? -16.753 -3.576 15.555 1.00 60.69 99 SER A N 1
ATOM 796 C CA . SER A 1 99 ? -17.900 -2.771 15.126 1.00 60.69 99 SER A CA 1
ATOM 797 C C . SER A 1 99 ? -17.557 -1.283 15.107 1.00 60.69 99 SER A C 1
ATOM 799 O O . SER A 1 99 ? -17.956 -0.578 14.186 1.00 60.69 99 SER A O 1
ATOM 801 N N . GLN A 1 100 ? -16.766 -0.827 16.086 1.00 59.97 100 GLN A N 1
ATOM 802 C CA . GLN A 1 100 ? -16.260 0.543 16.143 1.00 59.97 100 GLN A CA 1
ATOM 803 C C . GLN A 1 100 ? -15.317 0.829 14.980 1.00 59.97 100 GLN A C 1
ATOM 805 O O . GLN A 1 100 ? -15.524 1.812 14.299 1.00 59.97 100 GLN A O 1
ATOM 810 N N . MET A 1 101 ? -14.373 -0.053 14.648 1.00 63.19 101 MET A N 1
ATOM 811 C CA . MET A 1 101 ? -13.493 0.161 13.493 1.00 63.19 101 MET A CA 1
ATOM 812 C C . MET A 1 101 ? -14.240 0.236 12.155 1.00 63.19 101 MET A C 1
ATOM 814 O O . MET A 1 101 ? -13.897 1.052 11.300 1.00 63.19 101 MET A O 1
ATOM 818 N N . ILE A 1 102 ? -15.243 -0.623 11.942 1.00 66.50 102 ILE A N 1
ATOM 819 C CA . ILE A 1 102 ? -16.066 -0.576 10.725 1.00 66.50 102 ILE A CA 1
ATOM 820 C C . ILE A 1 102 ? -16.900 0.707 10.710 1.00 66.50 102 ILE A C 1
ATOM 822 O O . ILE A 1 102 ? -16.996 1.345 9.661 1.00 66.50 102 ILE A O 1
ATOM 826 N N . ALA A 1 103 ? -17.478 1.095 11.851 1.00 66.50 103 ALA A N 1
ATOM 827 C CA . ALA A 1 103 ? -18.198 2.356 11.991 1.00 66.50 103 ALA A CA 1
ATOM 828 C C . ALA A 1 103 ? -17.278 3.540 11.695 1.00 66.50 103 ALA A C 1
ATOM 830 O O . ALA A 1 103 ? -17.632 4.369 10.867 1.00 66.50 103 ALA A O 1
ATOM 831 N N . THR A 1 104 ? -16.062 3.555 12.237 1.00 65.12 104 THR A N 1
ATOM 832 C CA . THR A 1 104 ? -15.130 4.647 12.003 1.00 65.12 104 THR A CA 1
ATOM 833 C C . THR A 1 104 ? -14.631 4.685 10.571 1.00 65.12 104 THR A C 1
ATOM 835 O O . THR A 1 104 ? -14.542 5.754 9.990 1.00 65.12 104 THR A O 1
ATOM 838 N N . ARG A 1 105 ? -14.382 3.540 9.925 1.00 68.06 105 ARG A N 1
ATOM 839 C CA . ARG A 1 105 ? -14.066 3.534 8.491 1.00 68.06 105 ARG A CA 1
ATOM 840 C C . ARG A 1 105 ? -15.234 4.073 7.668 1.00 68.06 105 ARG A C 1
ATOM 842 O O . ARG A 1 105 ? -15.009 4.881 6.774 1.00 68.06 105 ARG A O 1
ATOM 849 N N . LYS A 1 106 ? -16.472 3.662 7.969 1.00 68.19 106 LYS A N 1
ATOM 850 C CA . LYS A 1 106 ? -17.675 4.220 7.330 1.00 68.19 106 LYS A CA 1
ATOM 851 C C . LYS A 1 106 ? -17.790 5.720 7.582 1.00 68.19 106 LYS A C 1
ATOM 853 O O . LYS A 1 106 ? -18.179 6.449 6.681 1.00 68.19 106 LYS A O 1
ATOM 858 N N . GLU A 1 107 ? -17.428 6.178 8.770 1.00 66.81 107 GLU A N 1
ATOM 859 C CA . GLU A 1 107 ? -17.475 7.579 9.161 1.00 66.81 107 GLU A CA 1
ATOM 860 C C . GLU A 1 107 ? -16.400 8.405 8.452 1.00 66.81 107 GLU A C 1
ATOM 862 O O . GLU A 1 107 ? -16.731 9.407 7.827 1.00 66.81 107 GLU A O 1
ATOM 867 N N . VAL A 1 108 ? -15.154 7.935 8.420 1.00 65.44 108 VAL A N 1
ATOM 868 C CA . VAL A 1 108 ? -14.060 8.534 7.646 1.00 65.44 108 VAL A CA 1
ATOM 869 C C . VAL A 1 108 ? -14.425 8.579 6.164 1.00 65.44 108 VAL A C 1
ATOM 871 O O . VAL A 1 108 ? -14.251 9.616 5.538 1.00 65.44 108 VAL A O 1
ATOM 874 N N . MET A 1 109 ? -14.990 7.505 5.605 1.00 68.06 109 MET A N 1
ATOM 875 C CA . MET A 1 109 ? -15.447 7.481 4.210 1.00 68.06 109 MET A CA 1
ATOM 876 C C . MET A 1 109 ? -16.621 8.432 3.953 1.00 68.06 109 MET A C 1
ATOM 878 O O . MET A 1 109 ? -16.680 9.054 2.899 1.00 68.06 109 MET A O 1
ATOM 882 N N . LYS A 1 110 ? -17.543 8.573 4.912 1.00 68.69 110 LYS A N 1
ATOM 883 C CA . LYS A 1 110 ? -18.682 9.496 4.821 1.00 68.69 110 LYS A CA 1
ATOM 884 C C . LYS A 1 110 ? -18.236 10.959 4.862 1.00 68.69 110 LYS A C 1
ATOM 886 O O . LYS A 1 110 ? -18.791 11.772 4.134 1.00 68.69 110 LYS A O 1
ATOM 891 N N . HIS A 1 111 ? -17.257 11.287 5.704 1.00 67.31 111 HIS A N 1
ATOM 892 C CA . HIS A 1 111 ? -16.733 12.649 5.850 1.00 67.31 111 HIS A CA 1
ATOM 893 C C . HIS A 1 111 ? -15.696 13.002 4.779 1.00 67.31 111 HIS A C 1
ATOM 895 O O . HIS A 1 111 ? -15.460 14.178 4.525 1.00 67.31 111 HIS A O 1
ATOM 901 N N . ASN A 1 112 ? -15.093 11.998 4.139 1.00 67.62 112 ASN A N 1
ATOM 902 C CA . ASN A 1 112 ? -14.048 12.176 3.141 1.00 67.62 112 ASN A CA 1
ATOM 903 C C . ASN A 1 112 ? -14.410 11.409 1.867 1.00 67.62 112 ASN A C 1
ATOM 905 O O . ASN A 1 112 ? -13.768 10.415 1.522 1.00 67.62 112 ASN A O 1
ATOM 909 N N . THR A 1 113 ? -15.435 11.884 1.156 1.00 68.06 113 THR A N 1
ATOM 910 C CA . THR A 1 113 ? -15.921 11.284 -0.103 1.00 68.06 113 THR A CA 1
ATOM 911 C C . THR A 1 113 ? -14.840 11.199 -1.181 1.00 68.06 113 THR A C 1
ATOM 913 O O . THR A 1 113 ? -14.878 10.318 -2.037 1.00 68.06 113 THR A O 1
ATOM 916 N N . ASP A 1 114 ? -13.835 12.072 -1.101 1.00 71.56 114 ASP A N 1
ATOM 917 C CA . ASP A 1 114 ? -12.713 12.126 -2.041 1.00 71.56 114 ASP A CA 1
ATOM 918 C C . ASP A 1 114 ? -11.563 11.175 -1.664 1.00 71.56 114 ASP A C 1
ATOM 920 O O . ASP A 1 114 ? -10.617 10.996 -2.437 1.00 71.56 114 ASP A O 1
ATOM 924 N N . CYS A 1 115 ? -11.622 10.541 -0.486 1.00 73.81 115 CYS A N 1
ATOM 925 C CA . CYS A 1 115 ? -10.612 9.598 -0.019 1.00 73.81 115 CYS A CA 1
ATOM 926 C C . CYS A 1 115 ? -10.790 8.236 -0.701 1.00 73.81 115 CYS A C 1
ATOM 928 O O . CYS A 1 115 ? -11.569 7.386 -0.267 1.00 73.81 115 CYS A O 1
ATOM 930 N N . LYS A 1 116 ? -10.028 8.011 -1.775 1.00 73.00 116 LYS A N 1
ATOM 931 C CA . LYS A 1 116 ? -10.117 6.796 -2.607 1.00 73.00 116 LYS A CA 1
ATOM 932 C C . LYS A 1 116 ? -9.157 5.682 -2.190 1.00 73.00 116 LYS A C 1
ATOM 934 O O . LYS A 1 116 ? -9.183 4.604 -2.778 1.00 73.00 116 LYS A O 1
ATOM 939 N N . PHE A 1 117 ? -8.300 5.921 -1.197 1.00 84.00 117 PHE A N 1
ATOM 940 C CA . PHE A 1 117 ? -7.262 4.971 -0.805 1.00 84.00 117 PHE A CA 1
ATOM 941 C C . PHE A 1 117 ? -7.025 4.963 0.702 1.00 84.00 117 PHE A C 1
ATOM 943 O O . PHE A 1 117 ? -6.972 6.004 1.352 1.00 84.00 117 PHE A O 1
ATOM 950 N N . PHE A 1 118 ? -6.891 3.758 1.249 1.00 85.00 118 PHE A N 1
ATOM 951 C CA . PHE A 1 118 ? -6.733 3.515 2.677 1.00 85.00 118 PHE A CA 1
ATOM 952 C C . PHE A 1 118 ? -5.583 2.539 2.880 1.00 85.00 118 PHE A C 1
ATOM 954 O O . PHE A 1 118 ? -5.599 1.440 2.323 1.00 85.00 118 PHE A O 1
ATOM 961 N N . ILE A 1 119 ? -4.624 2.914 3.719 1.00 89.88 119 ILE A N 1
ATOM 962 C CA . ILE A 1 119 ? -3.635 1.988 4.265 1.00 89.88 119 ILE A CA 1
ATOM 963 C C . ILE A 1 119 ? -4.049 1.678 5.698 1.00 89.88 119 ILE A C 1
ATOM 965 O O . ILE A 1 119 ? -4.324 2.581 6.485 1.00 89.88 119 ILE A O 1
ATOM 969 N N . THR A 1 120 ? -4.099 0.398 6.051 1.00 88.12 120 THR A N 1
ATOM 970 C CA . THR A 1 120 ? -4.426 -0.035 7.412 1.00 88.12 120 THR A CA 1
ATOM 971 C C . THR A 1 120 ? -3.274 -0.846 7.987 1.00 88.12 120 THR A C 1
ATOM 973 O O . THR A 1 120 ? -2.917 -1.887 7.437 1.00 88.12 120 THR A O 1
ATOM 976 N N . ILE A 1 121 ? -2.706 -0.385 9.103 1.00 90.00 121 ILE A N 1
ATOM 977 C CA . ILE A 1 121 ? -1.674 -1.109 9.848 1.00 90.00 121 ILE A CA 1
ATOM 978 C C . ILE A 1 121 ? -2.367 -2.051 10.827 1.00 90.00 121 ILE A C 1
ATOM 980 O O . ILE A 1 121 ? -3.112 -1.608 11.696 1.00 90.00 121 ILE A O 1
ATOM 984 N N . LEU A 1 122 ? -2.141 -3.353 10.675 1.00 88.00 122 LEU A N 1
ATOM 985 C CA . LEU A 1 122 ? -2.808 -4.380 11.470 1.00 88.00 122 LEU A CA 1
ATOM 986 C C . LEU A 1 122 ? -2.062 -4.681 12.783 1.00 88.00 122 LEU A C 1
ATOM 988 O O . LEU A 1 122 ? -0.838 -4.543 12.839 1.00 88.00 122 LEU A O 1
ATOM 992 N N . PRO A 1 123 ? -2.766 -5.149 13.831 1.00 85.50 123 PRO A N 1
ATOM 993 C CA . PRO A 1 123 ? -2.127 -5.551 15.078 1.00 85.50 123 PRO A CA 1
ATOM 994 C C . PRO A 1 123 ? -1.229 -6.783 14.897 1.00 85.50 123 PRO A C 1
ATOM 996 O O . PRO A 1 123 ? -1.477 -7.650 14.060 1.00 85.50 123 PRO A O 1
ATOM 999 N N . LYS A 1 124 ? -0.204 -6.900 15.750 1.00 85.19 124 LYS A N 1
ATOM 1000 C CA . LYS A 1 124 ? 0.765 -8.012 15.729 1.00 85.19 124 LYS A CA 1
ATOM 1001 C C . LYS A 1 124 ? 0.158 -9.373 16.114 1.00 85.19 124 LYS A C 1
ATOM 1003 O O . LYS A 1 124 ? 0.689 -10.409 15.728 1.00 85.19 124 LYS A O 1
ATOM 1008 N N . ASN A 1 125 ? -0.927 -9.392 16.892 1.00 86.00 125 ASN A N 1
ATOM 1009 C CA . ASN A 1 125 ? -1.575 -10.631 17.329 1.00 86.00 125 ASN A CA 1
ATOM 1010 C C . ASN A 1 125 ? -2.266 -11.326 16.143 1.00 86.00 125 ASN A C 1
ATOM 1012 O O . ASN A 1 125 ? -3.259 -10.809 15.641 1.00 86.00 125 ASN A O 1
ATOM 1016 N N . ASN A 1 126 ? -1.776 -12.506 15.744 1.00 83.19 126 ASN A N 1
ATOM 1017 C CA . ASN A 1 126 ? -2.266 -13.242 14.571 1.00 83.19 126 ASN A CA 1
ATOM 1018 C C . ASN A 1 126 ? -3.781 -13.519 14.607 1.00 83.19 126 ASN A C 1
ATOM 1020 O O . ASN A 1 126 ? -4.461 -13.268 13.621 1.00 83.19 126 ASN A O 1
ATOM 1024 N N . SER A 1 127 ? -4.328 -13.963 15.745 1.00 81.25 127 SER A N 1
ATOM 1025 C CA . SER A 1 127 ? -5.759 -14.295 15.861 1.00 81.25 127 SER A CA 1
ATOM 1026 C C . SER A 1 127 ? -6.653 -13.068 15.632 1.00 81.25 127 SER A C 1
ATOM 1028 O O . SER A 1 127 ? -7.636 -13.114 14.893 1.00 81.25 127 SER A O 1
ATOM 1030 N N . ILE A 1 128 ? -6.263 -11.928 16.208 1.00 80.62 128 ILE A N 1
ATOM 1031 C CA . ILE A 1 128 ? -6.978 -10.655 16.044 1.00 80.62 128 ILE A CA 1
ATOM 1032 C C . ILE A 1 128 ? -6.768 -10.095 14.627 1.00 80.62 128 ILE A C 1
ATOM 1034 O O . ILE A 1 128 ? -7.720 -9.636 13.995 1.00 80.62 128 ILE A O 1
ATOM 1038 N N . ARG A 1 129 ? -5.534 -10.163 14.114 1.00 83.62 129 ARG A N 1
ATOM 1039 C CA . ARG A 1 129 ? -5.142 -9.701 12.777 1.00 83.62 129 ARG A CA 1
ATOM 1040 C C . ARG A 1 129 ? -5.956 -10.379 11.687 1.00 83.62 129 ARG A C 1
ATOM 1042 O O . ARG A 1 129 ? -6.486 -9.684 10.827 1.00 83.62 129 ARG A O 1
ATOM 1049 N N . ASP A 1 130 ? -6.048 -11.703 11.715 1.00 85.31 130 ASP A N 1
ATOM 1050 C CA . ASP A 1 130 ? -6.667 -12.474 10.637 1.00 85.31 130 ASP A CA 1
ATOM 1051 C C . ASP A 1 130 ? -8.181 -12.213 10.583 1.00 85.31 130 ASP A C 1
ATOM 1053 O O . ASP A 1 130 ? -8.747 -12.039 9.501 1.00 85.31 130 ASP A O 1
ATOM 1057 N N . LYS A 1 131 ? -8.819 -12.053 11.753 1.00 81.25 131 LYS A N 1
ATOM 1058 C CA . LYS A 1 131 ? -10.224 -11.636 11.855 1.00 81.25 131 LYS A CA 1
ATOM 1059 C C . LYS A 1 131 ? -10.442 -10.237 11.267 1.00 81.25 131 LYS A C 1
ATOM 1061 O O . LYS A 1 131 ? -11.304 -10.058 10.411 1.00 81.25 131 LYS A O 1
ATOM 1066 N N . ILE A 1 132 ? -9.614 -9.263 11.662 1.00 78.31 132 ILE A N 1
ATOM 1067 C CA . ILE A 1 132 ? -9.676 -7.892 11.129 1.00 78.31 132 ILE A CA 1
ATOM 1068 C C . ILE A 1 132 ? -9.442 -7.874 9.617 1.00 78.31 132 ILE A C 1
ATOM 1070 O O . ILE A 1 132 ? -10.180 -7.213 8.892 1.00 78.31 132 ILE A O 1
ATOM 1074 N N . TYR A 1 133 ? -8.432 -8.594 9.126 1.00 84.25 133 TYR A N 1
ATOM 1075 C CA . TYR A 1 133 ? -8.114 -8.656 7.703 1.00 84.25 133 TYR A CA 1
ATOM 1076 C C . TYR A 1 133 ? -9.287 -9.211 6.888 1.00 84.25 133 TYR A C 1
ATOM 1078 O O . TYR A 1 133 ? -9.676 -8.610 5.883 1.00 84.25 133 TYR A O 1
ATOM 1086 N N . GLY A 1 134 ? -9.887 -10.316 7.347 1.00 83.38 134 GLY A N 1
ATOM 1087 C CA . GLY A 1 134 ? -11.061 -10.909 6.710 1.00 83.38 134 GLY A CA 1
ATOM 1088 C C . GLY A 1 134 ? -12.233 -9.931 6.622 1.00 83.38 134 GLY A C 1
ATOM 1089 O O . GLY A 1 134 ? -12.858 -9.800 5.569 1.00 83.38 134 GLY A O 1
ATOM 1090 N N . ASP A 1 135 ? -12.497 -9.180 7.688 1.00 77.56 135 ASP A N 1
ATOM 1091 C CA . ASP A 1 135 ? -13.606 -8.226 7.711 1.00 77.56 135 ASP A CA 1
ATOM 1092 C C . ASP A 1 135 ? -13.321 -6.955 6.896 1.00 77.56 135 ASP A C 1
ATOM 1094 O O . ASP A 1 135 ? -14.205 -6.469 6.185 1.00 77.56 135 ASP A O 1
ATOM 1098 N N . LEU A 1 136 ? -12.078 -6.459 6.885 1.00 78.38 136 LEU A N 1
ATOM 1099 C CA . LEU A 1 136 ? -11.665 -5.358 6.007 1.00 78.38 136 LEU A CA 1
ATOM 1100 C C . LEU A 1 136 ? -11.873 -5.700 4.527 1.00 78.38 136 LEU A C 1
ATOM 1102 O O . LEU A 1 136 ? -12.277 -4.826 3.751 1.00 78.38 136 LEU A O 1
ATOM 1106 N N . LYS A 1 137 ? -11.621 -6.959 4.144 1.00 81.38 137 LYS A N 1
ATOM 1107 C CA . LYS A 1 137 ? -11.865 -7.462 2.787 1.00 81.38 137 LYS A CA 1
ATOM 1108 C C . LYS A 1 137 ? -13.356 -7.536 2.465 1.00 81.38 137 LYS A C 1
ATOM 1110 O O . LYS A 1 137 ? -13.742 -7.047 1.407 1.00 81.38 137 LYS A O 1
ATOM 1115 N N . LYS A 1 138 ? -14.197 -8.039 3.378 1.00 80.19 138 LYS A N 1
ATOM 1116 C CA . LYS A 1 138 ? -15.665 -8.053 3.195 1.00 80.19 138 LYS A CA 1
ATOM 1117 C C . LYS A 1 138 ? -16.230 -6.649 2.977 1.00 80.19 138 LYS A C 1
ATOM 1119 O O . LYS A 1 138 ? -17.002 -6.441 2.047 1.00 80.19 138 LYS A O 1
ATOM 1124 N N . VAL A 1 139 ? -15.815 -5.680 3.796 1.00 72.19 139 VAL A N 1
ATOM 1125 C CA . VAL A 1 139 ? -16.252 -4.279 3.660 1.00 72.19 139 VAL A CA 1
ATOM 1126 C C . VAL A 1 139 ? -15.790 -3.690 2.325 1.00 72.19 139 VAL A C 1
ATOM 1128 O O . VAL A 1 139 ? -16.577 -3.051 1.633 1.00 72.19 139 VAL A O 1
ATOM 1131 N N . GLY A 1 140 ? -14.538 -3.940 1.925 1.00 70.00 140 GLY A N 1
ATOM 1132 C CA . GLY A 1 140 ? -14.028 -3.502 0.623 1.00 70.00 140 GLY A CA 1
ATOM 1133 C C . GLY A 1 140 ? -14.812 -4.079 -0.563 1.00 70.00 140 GLY A C 1
ATOM 1134 O O . GLY A 1 140 ? -15.100 -3.351 -1.512 1.00 70.00 140 GLY A O 1
ATOM 1135 N N . MET A 1 141 ? -15.210 -5.354 -0.491 1.00 72.12 141 MET A N 1
ATOM 1136 C CA . MET A 1 141 ? -16.035 -5.995 -1.523 1.00 72.12 141 MET A CA 1
ATOM 1137 C C . MET A 1 141 ? -17.425 -5.360 -1.631 1.00 72.12 141 MET A C 1
ATOM 1139 O O . MET A 1 141 ? -17.858 -5.054 -2.736 1.00 72.12 141 MET A O 1
ATOM 1143 N N . GLN A 1 142 ? -18.095 -5.105 -0.501 1.00 68.31 142 GLN A N 1
ATOM 1144 C CA . GLN A 1 142 ? -19.419 -4.465 -0.487 1.00 68.31 142 GLN A CA 1
ATOM 1145 C C . GLN A 1 142 ? -19.399 -3.069 -1.119 1.00 68.31 142 GLN A C 1
ATOM 1147 O O . GLN A 1 142 ? -20.308 -2.713 -1.860 1.00 68.31 142 GLN A O 1
ATOM 1152 N N . ILE A 1 143 ? -18.351 -2.289 -0.847 1.00 65.19 143 ILE A N 1
ATOM 1153 C CA . ILE A 1 143 ? -18.193 -0.943 -1.411 1.00 65.19 143 ILE A CA 1
ATOM 1154 C C . ILE A 1 143 ? -17.944 -1.012 -2.920 1.00 65.19 143 ILE A C 1
ATOM 1156 O O . ILE A 1 143 ? -18.546 -0.254 -3.671 1.00 65.19 143 ILE A O 1
ATOM 1160 N N . SER A 1 144 ? -17.095 -1.938 -3.372 1.00 61.19 144 SER A N 1
ATOM 1161 C CA . SER A 1 144 ? -16.782 -2.086 -4.803 1.00 61.19 144 SER A CA 1
ATOM 1162 C C . SER A 1 144 ? -18.038 -2.430 -5.615 1.00 61.19 144 SER A C 1
ATOM 1164 O O . SER A 1 144 ? -18.281 -1.828 -6.654 1.00 61.19 144 SER A O 1
ATOM 1166 N N . GLN A 1 145 ? -18.893 -3.310 -5.081 1.00 61.41 145 GLN A N 1
ATOM 1167 C CA . GLN A 1 145 ? -20.168 -3.691 -5.704 1.00 61.41 145 GLN A CA 1
ATOM 1168 C C . GLN A 1 145 ? -21.174 -2.534 -5.799 1.00 61.41 145 GLN A C 1
ATOM 1170 O O . GLN A 1 145 ? -21.975 -2.494 -6.725 1.00 61.41 145 GLN A O 1
ATOM 1175 N N . GLN A 1 146 ? -21.157 -1.590 -4.854 1.00 57.16 146 GLN A N 1
ATOM 1176 C CA . GLN A 1 146 ? -22.049 -0.425 -4.884 1.00 57.16 146 GLN A CA 1
ATOM 1177 C C . GLN A 1 146 ? -21.624 0.620 -5.921 1.00 57.16 146 GLN A C 1
ATOM 1179 O O . GLN A 1 146 ? -22.482 1.315 -6.453 1.00 57.16 146 GLN A O 1
ATOM 1184 N N . VAL A 1 147 ? -20.324 0.720 -6.214 1.00 56.22 147 VAL A N 1
ATOM 1185 C CA . VAL A 1 147 ? -19.783 1.652 -7.215 1.00 56.22 147 VAL A CA 1
ATOM 1186 C C . VAL A 1 147 ? -20.026 1.157 -8.646 1.00 56.22 147 VAL A C 1
ATOM 1188 O O . VAL A 1 147 ? -20.223 1.974 -9.530 1.00 56.22 147 VAL A O 1
ATOM 1191 N N . GLU A 1 148 ? -20.061 -0.159 -8.885 1.00 49.66 148 GLU A N 1
ATOM 1192 C CA . GLU A 1 148 ? -20.346 -0.738 -10.216 1.00 49.66 148 GLU A CA 1
ATOM 1193 C C . GLU A 1 148 ? -21.826 -0.653 -10.635 1.00 49.66 148 GLU A C 1
ATOM 1195 O O . GLU A 1 148 ? -22.151 -0.858 -11.802 1.00 49.66 148 GLU A O 1
ATOM 1200 N N . LEU A 1 149 ? -22.728 -0.371 -9.691 1.00 47.69 149 LEU A N 1
ATOM 1201 C CA . LEU A 1 149 ? -24.174 -0.260 -9.926 1.00 47.69 149 LEU A CA 1
ATOM 1202 C C . LEU A 1 149 ? -24.650 1.190 -10.146 1.00 47.69 149 LEU A C 1
ATOM 1204 O O . LEU A 1 149 ? -25.857 1.409 -10.269 1.00 47.69 149 LEU A O 1
ATOM 1208 N N . GLN A 1 150 ? -23.733 2.163 -10.164 1.00 40.69 150 GLN A N 1
ATOM 1209 C CA . GLN A 1 150 ? -23.992 3.589 -10.411 1.00 40.69 150 GLN A CA 1
ATOM 1210 C C . GLN A 1 150 ? -23.390 4.029 -11.743 1.00 40.69 150 GLN A C 1
ATOM 1212 O O . GLN A 1 150 ? -24.040 4.866 -12.407 1.00 40.69 150 GLN A O 1
#

Secondary structure (DSSP, 8-state):
-------PPPPPEEEEETTEEEE--TT--S----S-----SS-PPPPSSEEEEE--TT--HHHHHHHHHHHHHHHHHTT---PPPSEEEE----TT-HHHHHHHHHHHHHH-TT--EEEEEPPS-HHHHHHHHHHHHHHHHHHHHHHTT-

Foldseek 3Di:
DDDDDDDDDAADWDDQAPVDIDRDDPVCPDPPPPPQLGAGHDADADQPAAEEEEAEPVDDPVNVVVVQVVVCVVCVSRVHRRDPHPYYYYDDDDVPCLVVVLVVVVVCCVVCVSHPYYDYHAYPDPVRRVVSVVVVVVSVVVVVVVVVVD